Protein AF-A0A9J7AF45-F1 (afdb_monomer_lite)

Structure (mmCIF, N/CA/C/O backbone):
data_AF-A0A9J7AF45-F1
#
_entry.id   AF-A0A9J7AF45-F1
#
loop_
_atom_site.group_PDB
_atom_site.id
_atom_site.type_symbol
_atom_site.label_atom_id
_atom_site.label_alt_id
_atom_site.label_comp_id
_atom_site.label_asym_id
_atom_site.label_entity_id
_atom_site.label_seq_id
_atom_site.pdbx_PDB_ins_code
_atom_site.Cartn_x
_atom_site.Cartn_y
_atom_site.Cartn_z
_atom_site.occupancy
_atom_site.B_iso_or_equiv
_atom_site.auth_seq_id
_atom_site.auth_comp_id
_atom_site.auth_asym_id
_atom_site.auth_atom_id
_atom_site.pdbx_PDB_model_num
ATOM 1 N N . MET A 1 1 ? -16.634 16.670 9.933 1.00 38.62 1 MET A N 1
ATOM 2 C CA . MET A 1 1 ? -15.368 15.992 10.276 1.00 38.62 1 MET A CA 1
ATOM 3 C C . MET A 1 1 ? -14.639 15.781 8.963 1.00 38.62 1 MET A C 1
ATOM 5 O O . MET A 1 1 ? -15.229 15.178 8.078 1.00 38.62 1 MET A O 1
ATOM 9 N N . GLY A 1 2 ? -13.491 16.431 8.765 1.00 45.28 2 GLY A N 1
ATOM 10 C CA . GLY A 1 2 ? -12.746 16.346 7.505 1.00 45.28 2 GLY A CA 1
ATOM 11 C C . GLY A 1 2 ? -12.009 15.016 7.436 1.00 45.28 2 GLY A C 1
ATOM 12 O O . GLY A 1 2 ? -11.351 14.661 8.409 1.00 45.28 2 GLY A O 1
ATOM 13 N N . GLN A 1 3 ? -12.153 14.285 6.331 1.00 43.00 3 GLN A N 1
ATOM 14 C CA . GLN A 1 3 ? -11.341 13.095 6.073 1.00 43.00 3 GLN A CA 1
ATOM 15 C C . GLN A 1 3 ? -9.871 13.517 6.075 1.00 43.00 3 GLN A C 1
ATOM 17 O O . GLN A 1 3 ? -9.491 14.446 5.357 1.00 43.00 3 GLN A O 1
ATOM 22 N N . THR A 1 4 ? -9.061 12.893 6.926 1.00 51.44 4 THR A N 1
ATOM 23 C CA . THR A 1 4 ? -7.613 13.088 6.885 1.00 51.44 4 THR A CA 1
ATOM 24 C C . THR A 1 4 ? -7.053 12.402 5.636 1.00 51.44 4 THR A C 1
ATOM 26 O O . THR A 1 4 ? -7.666 11.497 5.056 1.00 51.44 4 THR A O 1
ATOM 29 N N . ILE A 1 5 ? -5.884 12.846 5.171 1.00 55.50 5 ILE A N 1
ATOM 30 C CA . ILE A 1 5 ? -5.224 12.260 3.993 1.00 55.50 5 ILE A CA 1
ATOM 31 C C . ILE A 1 5 ? -4.911 10.759 4.238 1.00 55.50 5 ILE A C 1
ATOM 33 O O . ILE A 1 5 ? -4.881 9.960 3.301 1.00 55.50 5 ILE A O 1
ATOM 37 N N . ASP A 1 6 ? -4.835 10.343 5.505 1.00 57.94 6 ASP A N 1
ATOM 38 C CA . ASP A 1 6 ? -4.607 8.969 5.965 1.00 57.94 6 ASP A CA 1
ATOM 39 C C . ASP A 1 6 ? -5.705 7.976 5.528 1.00 57.94 6 ASP A C 1
ATOM 41 O O . ASP A 1 6 ? -5.406 6.883 5.040 1.00 57.94 6 ASP A O 1
ATOM 45 N N . GLU A 1 7 ? -6.985 8.358 5.632 1.00 62.28 7 GLU A N 1
ATOM 46 C CA . GLU A 1 7 ? -8.101 7.565 5.086 1.00 62.28 7 GLU A CA 1
ATOM 47 C C . GLU A 1 7 ? -8.116 7.616 3.554 1.00 62.28 7 GLU A C 1
ATOM 49 O O . GLU A 1 7 ? -8.592 6.690 2.890 1.00 62.28 7 GLU A O 1
ATOM 54 N N . THR A 1 8 ? -7.546 8.678 2.980 1.00 79.38 8 THR A N 1
ATOM 55 C CA . THR A 1 8 ? -7.511 8.901 1.534 1.00 79.38 8 THR A CA 1
ATOM 56 C C . THR A 1 8 ? -6.583 7.911 0.829 1.00 79.38 8 THR A C 1
ATOM 58 O O . THR A 1 8 ? -6.968 7.392 -0.216 1.00 79.38 8 THR A O 1
ATOM 61 N N . PHE A 1 9 ? -5.416 7.562 1.395 1.00 89.69 9 PHE A N 1
ATOM 62 C CA . PHE A 1 9 ? -4.552 6.533 0.789 1.00 89.69 9 PHE A CA 1
ATOM 63 C C . PHE A 1 9 ? -5.211 5.149 0.799 1.00 89.69 9 PHE A C 1
ATOM 65 O O . PHE A 1 9 ? -5.187 4.458 -0.217 1.00 89.69 9 PHE A O 1
ATOM 72 N N . ILE A 1 10 ? -5.822 4.738 1.917 1.00 89.88 10 ILE A N 1
ATOM 73 C CA . ILE A 1 10 ? -6.506 3.437 2.004 1.00 89.88 10 ILE A CA 1
ATOM 74 C C . ILE A 1 10 ? -7.698 3.400 1.044 1.00 89.88 10 ILE A C 1
ATOM 76 O O . ILE A 1 10 ? -7.838 2.442 0.288 1.00 89.88 10 ILE A O 1
ATOM 80 N N . SER A 1 11 ? -8.511 4.459 1.016 1.00 89.00 11 SER A N 1
ATOM 81 C CA . SER A 1 11 ? -9.651 4.571 0.095 1.00 89.00 11 SER A CA 1
ATOM 82 C C . SER A 1 11 ? -9.201 4.551 -1.367 1.00 89.00 11 SER A C 1
ATOM 84 O O . SER A 1 11 ? -9.803 3.874 -2.201 1.00 89.00 11 SER A O 1
ATOM 86 N N . TRP A 1 12 ? -8.101 5.242 -1.682 1.00 92.38 12 TRP A N 1
ATOM 87 C CA . TRP A 1 12 ? -7.485 5.188 -3.003 1.00 92.38 12 TRP A CA 1
ATOM 88 C C . TRP A 1 12 ? -7.007 3.777 -3.337 1.00 92.38 12 TRP A C 1
ATOM 90 O O . TRP A 1 12 ? -7.303 3.290 -4.421 1.00 92.38 12 TRP A O 1
ATOM 100 N N . LEU A 1 13 ? -6.314 3.099 -2.418 1.00 91.50 13 LEU A N 1
ATOM 101 C CA . LEU A 1 13 ? -5.797 1.751 -2.640 1.00 91.50 13 LEU A CA 1
ATOM 102 C C . LEU A 1 13 ? -6.942 0.759 -2.878 1.00 91.50 13 LEU A C 1
ATOM 104 O O . LEU A 1 13 ? -6.865 -0.053 -3.796 1.00 91.50 13 LEU A O 1
ATOM 108 N N . GLN A 1 14 ? -8.028 0.864 -2.108 1.00 90.38 14 GLN A N 1
ATOM 109 C CA . GLN A 1 14 ? -9.247 0.079 -2.308 1.00 90.38 14 GLN A CA 1
ATOM 110 C C . GLN A 1 14 ? -9.840 0.309 -3.701 1.00 90.38 14 GLN A C 1
ATOM 112 O O . GLN A 1 14 ? -10.128 -0.655 -4.408 1.00 90.38 14 GLN A O 1
ATOM 117 N N . GLY A 1 15 ? -9.977 1.570 -4.122 1.00 89.56 15 GLY A N 1
ATOM 118 C CA . GLY A 1 15 ? -10.462 1.914 -5.459 1.00 89.56 15 GLY A CA 1
ATOM 119 C C . GLY A 1 15 ? -9.514 1.472 -6.577 1.00 89.56 15 GLY A C 1
ATOM 120 O O . GLY A 1 15 ? -9.966 1.016 -7.623 1.00 89.56 15 GLY A O 1
ATOM 121 N N . ALA A 1 16 ? -8.202 1.567 -6.370 1.00 90.19 16 ALA A N 1
ATOM 122 C CA . ALA A 1 16 ? -7.192 1.169 -7.344 1.00 90.19 16 ALA A CA 1
ATOM 123 C C . ALA A 1 16 ? -7.157 -0.351 -7.545 1.00 90.19 16 ALA A C 1
ATOM 125 O O . ALA A 1 16 ? -6.983 -0.804 -8.672 1.00 90.19 16 ALA A O 1
ATOM 126 N N . VAL A 1 17 ? -7.363 -1.129 -6.480 1.00 88.69 17 VAL A N 1
ATOM 127 C CA . VAL A 1 17 ? -7.511 -2.589 -6.565 1.00 88.69 17 VAL A CA 1
ATOM 128 C C . VAL A 1 17 ? -8.851 -2.964 -7.200 1.00 88.69 17 VAL A C 1
ATOM 130 O O . VAL A 1 17 ? -8.886 -3.833 -8.060 1.00 88.69 17 VAL A O 1
ATOM 133 N N . ALA A 1 18 ? -9.951 -2.299 -6.829 1.00 87.31 18 ALA A N 1
ATOM 134 C CA . ALA A 1 18 ? -11.279 -2.594 -7.375 1.00 87.31 18 ALA A CA 1
ATOM 135 C C . ALA A 1 18 ? -11.414 -2.291 -8.879 1.00 87.31 18 ALA A C 1
ATOM 137 O O . ALA A 1 18 ? -12.236 -2.909 -9.547 1.00 87.31 18 ALA A O 1
ATOM 138 N N . ASN A 1 19 ? -10.623 -1.347 -9.397 1.00 86.06 19 ASN A N 1
ATOM 139 C CA . ASN A 1 19 ? -10.614 -0.951 -10.808 1.00 86.06 19 ASN A CA 1
ATOM 140 C C . ASN A 1 19 ? -9.444 -1.559 -11.609 1.00 86.06 19 ASN A C 1
ATOM 142 O O . ASN A 1 19 ? -9.155 -1.078 -12.701 1.00 86.06 19 ASN A O 1
ATOM 146 N N . ASP A 1 20 ? -8.727 -2.545 -11.057 1.00 83.06 20 ASP A N 1
ATOM 147 C CA . ASP A 1 20 ? -7.555 -3.194 -11.673 1.00 83.06 20 ASP A CA 1
ATOM 148 C C . ASP A 1 20 ? -6.369 -2.260 -12.016 1.00 83.06 20 ASP A C 1
ATOM 150 O O . ASP A 1 20 ? -5.407 -2.674 -12.661 1.00 83.06 20 ASP A O 1
ATOM 154 N N . THR A 1 21 ? -6.365 -1.012 -11.531 1.00 86.62 21 THR A N 1
ATOM 155 C CA . THR A 1 21 ? -5.213 -0.093 -11.628 1.00 86.62 21 THR A CA 1
ATOM 156 C C . THR A 1 21 ? -4.003 -0.629 -10.859 1.00 86.62 21 THR A C 1
ATOM 158 O O . THR A 1 21 ? -2.857 -0.408 -11.247 1.00 86.62 21 THR A O 1
ATOM 161 N N . VAL A 1 22 ? -4.250 -1.321 -9.744 1.00 85.38 22 VAL A N 1
ATOM 162 C CA . VAL A 1 22 ? -3.237 -2.022 -8.952 1.00 85.38 22 VAL A CA 1
ATOM 163 C C . VAL A 1 22 ? -3.636 -3.487 -8.855 1.00 85.38 22 VAL A C 1
ATOM 165 O O . VAL A 1 22 ? -4.491 -3.863 -8.056 1.00 85.38 22 VAL A O 1
ATOM 168 N N . VAL A 1 23 ? -2.978 -4.331 -9.647 1.00 83.19 23 VAL A N 1
ATOM 169 C CA . VAL A 1 23 ? -3.192 -5.781 -9.613 1.00 83.19 23 VAL A CA 1
ATOM 170 C C . VAL A 1 23 ? -2.253 -6.405 -8.588 1.00 83.19 23 VAL A C 1
ATOM 172 O O . VAL A 1 23 ? -1.034 -6.397 -8.753 1.00 83.19 23 VAL A O 1
ATOM 175 N N . ILE A 1 24 ? -2.792 -6.950 -7.502 1.00 83.81 24 ILE A N 1
ATOM 176 C CA . ILE A 1 24 ? -1.974 -7.537 -6.433 1.00 83.81 24 ILE A CA 1
ATOM 177 C C . ILE A 1 24 ? -1.209 -8.754 -6.966 1.00 83.81 24 ILE A C 1
ATOM 179 O O . ILE A 1 24 ? -1.803 -9.702 -7.470 1.00 83.81 24 ILE A O 1
ATOM 183 N N . GLY A 1 25 ? 0.117 -8.748 -6.819 1.00 74.50 25 GLY A N 1
ATOM 184 C CA . GLY A 1 25 ? 0.970 -9.869 -7.220 1.00 74.50 25 GLY A CA 1
ATOM 185 C C . GLY A 1 25 ? 1.351 -9.911 -8.704 1.00 74.50 25 GLY A C 1
ATOM 186 O O . GLY A 1 25 ? 2.146 -10.775 -9.072 1.00 74.50 25 GLY A O 1
ATOM 187 N N . ALA A 1 26 ? 0.867 -8.980 -9.537 1.00 75.38 26 ALA A N 1
ATOM 188 C CA . ALA A 1 26 ? 1.391 -8.823 -10.893 1.00 75.38 26 ALA A CA 1
ATOM 189 C C . ALA A 1 26 ? 2.882 -8.439 -10.864 1.00 75.38 26 ALA A C 1
ATOM 191 O O . ALA A 1 26 ? 3.378 -7.862 -9.893 1.00 75.38 26 ALA A O 1
ATOM 192 N N . HIS A 1 27 ? 3.611 -8.794 -11.923 1.00 69.69 27 HIS A N 1
ATOM 193 C CA . HIS A 1 27 ? 5.071 -8.665 -11.982 1.00 69.69 27 HIS A CA 1
ATOM 194 C C . HIS A 1 27 ? 5.563 -7.222 -11.786 1.00 69.69 27 HIS A C 1
ATOM 196 O O . HIS A 1 27 ? 6.568 -6.983 -11.117 1.00 69.69 27 HIS A O 1
ATOM 202 N N . ASP A 1 28 ? 4.841 -6.272 -12.367 1.00 73.69 28 ASP A N 1
ATOM 203 C CA . ASP A 1 28 ? 5.094 -4.834 -12.354 1.00 73.69 28 ASP A CA 1
ATOM 204 C C . ASP A 1 28 ? 4.316 -4.087 -11.263 1.00 73.69 28 ASP A C 1
ATOM 206 O O . ASP A 1 28 ? 4.523 -2.890 -11.066 1.00 73.69 28 ASP A O 1
ATOM 210 N N . SER A 1 29 ? 3.458 -4.782 -10.516 1.00 81.38 29 SER A N 1
ATOM 211 C CA . SER A 1 29 ? 2.695 -4.173 -9.435 1.00 81.38 29 SER A CA 1
ATOM 212 C C . SER A 1 29 ? 3.592 -3.846 -8.242 1.00 81.38 29 SER A C 1
ATOM 214 O O . SER A 1 29 ? 4.471 -4.641 -7.907 1.00 81.38 29 SER A O 1
ATOM 216 N N . PRO A 1 30 ? 3.376 -2.713 -7.555 1.00 87.31 30 PRO A N 1
ATOM 217 C CA . PRO A 1 30 ? 4.055 -2.405 -6.301 1.00 87.31 30 PRO A CA 1
ATOM 218 C C . PRO A 1 30 ? 3.345 -2.999 -5.077 1.00 87.31 30 PRO A C 1
ATOM 220 O O . PRO A 1 30 ? 3.743 -2.736 -3.943 1.00 87.31 30 PRO A O 1
ATOM 223 N N . VAL A 1 31 ? 2.273 -3.771 -5.275 1.00 88.12 31 VAL A N 1
ATOM 224 C CA . VAL A 1 31 ? 1.503 -4.390 -4.194 1.00 88.12 31 VAL A CA 1
ATOM 225 C C . 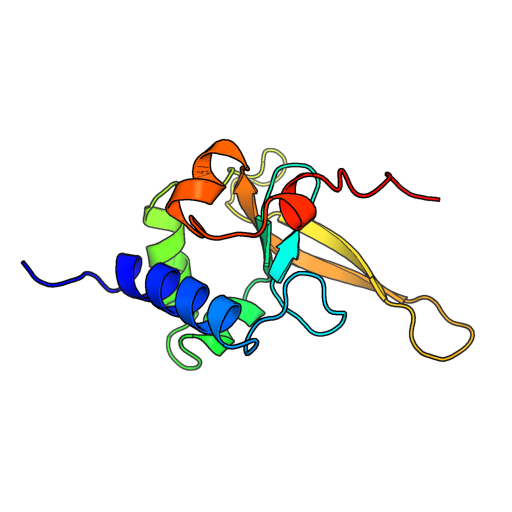VAL A 1 31 ? 1.535 -5.900 -4.352 1.00 88.12 31 VAL A C 1
ATOM 227 O O . VAL A 1 31 ? 1.158 -6.456 -5.383 1.00 88.12 31 VAL A O 1
ATOM 230 N N . HIS A 1 32 ? 1.975 -6.584 -3.303 1.00 85.12 32 HIS A N 1
ATOM 231 C CA . HIS A 1 32 ? 2.189 -8.022 -3.332 1.00 85.12 32 HIS A CA 1
ATOM 232 C C . HIS A 1 32 ? 1.715 -8.662 -2.032 1.00 85.12 32 HIS A C 1
ATOM 234 O O . HIS A 1 32 ? 1.857 -8.083 -0.964 1.00 85.12 32 HIS A O 1
ATOM 240 N N . LEU A 1 33 ? 1.237 -9.900 -2.089 1.00 80.56 33 LEU A N 1
ATOM 241 C CA . LEU A 1 33 ? 1.043 -10.704 -0.881 1.00 80.56 33 LEU A CA 1
ATOM 242 C C . LEU A 1 33 ? 2.364 -11.371 -0.482 1.00 80.56 33 LEU A C 1
ATOM 244 O O . LEU A 1 33 ? 3.176 -11.723 -1.346 1.00 80.56 33 LEU A O 1
ATOM 248 N N . ASP A 1 34 ? 2.615 -11.473 0.818 1.00 71.25 34 ASP A N 1
ATOM 249 C CA . ASP A 1 34 ? 3.801 -12.098 1.409 1.00 71.25 34 ASP A CA 1
ATOM 250 C C . ASP A 1 34 ? 3.447 -12.899 2.671 1.00 71.25 34 ASP A C 1
ATOM 252 O O . ASP A 1 34 ? 2.350 -12.775 3.224 1.00 71.25 34 ASP A O 1
ATOM 256 N N . LYS A 1 35 ? 4.407 -13.688 3.166 1.00 65.69 35 LYS A N 1
ATOM 257 C CA . LYS A 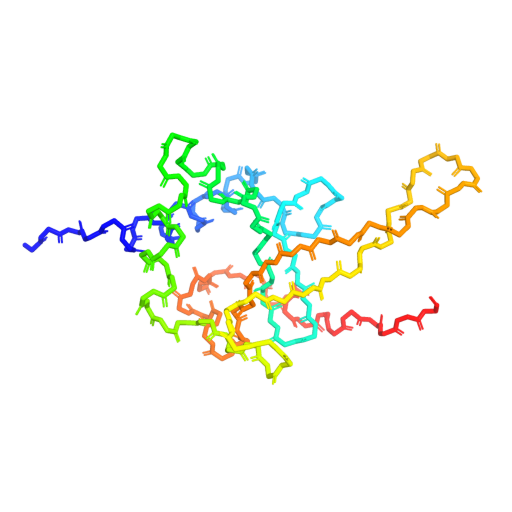1 35 ? 4.331 -14.355 4.469 1.00 65.69 35 LYS A CA 1
ATOM 258 C C . LYS A 1 35 ? 4.236 -13.306 5.570 1.00 65.69 35 LYS A C 1
ATOM 260 O O . LYS A 1 35 ? 5.232 -12.742 6.010 1.00 65.69 35 LYS A O 1
ATOM 265 N N . GLY A 1 36 ? 3.014 -13.045 6.002 1.00 71.38 36 GLY A N 1
ATOM 266 C CA . GLY A 1 36 ? 2.715 -12.073 7.044 1.00 71.38 36 GLY A CA 1
ATOM 267 C C . GLY A 1 36 ? 1.574 -11.148 6.664 1.00 71.38 36 GLY A C 1
ATOM 268 O O . GLY A 1 36 ? 0.837 -10.755 7.561 1.00 71.38 36 GLY A O 1
ATOM 269 N N . GLY A 1 37 ? 1.362 -10.875 5.371 1.00 81.81 37 GLY A N 1
ATOM 270 C CA . GLY A 1 37 ? 0.235 -10.075 4.900 1.00 81.81 37 GLY A CA 1
ATOM 271 C C . GLY A 1 37 ? 0.478 -9.381 3.560 1.00 81.81 37 GLY A C 1
ATOM 272 O O . GLY A 1 37 ? 1.034 -9.966 2.633 1.00 81.81 37 GLY A O 1
ATOM 273 N N . LEU A 1 38 ? 0.029 -8.134 3.438 1.00 87.69 38 LEU A N 1
ATOM 274 C CA . LEU A 1 38 ? 0.141 -7.331 2.223 1.00 87.69 38 LEU A CA 1
ATOM 275 C C . LEU A 1 38 ? 1.402 -6.463 2.268 1.00 87.69 38 LEU A C 1
ATOM 277 O O . LEU A 1 38 ? 1.537 -5.587 3.118 1.00 87.69 38 LEU A O 1
ATOM 281 N N . PHE A 1 39 ? 2.314 -6.691 1.333 1.00 88.12 39 PHE A N 1
ATOM 282 C CA . PHE A 1 39 ? 3.499 -5.878 1.111 1.00 88.12 39 PHE A CA 1
ATOM 283 C C . PHE A 1 39 ? 3.195 -4.721 0.151 1.00 88.12 39 PHE A C 1
ATOM 285 O O . PHE A 1 39 ? 2.720 -4.926 -0.968 1.00 88.12 39 PHE A O 1
ATOM 292 N N . LEU A 1 40 ? 3.530 -3.515 0.593 1.00 90.75 40 LEU A N 1
ATOM 293 C CA . LEU A 1 40 ? 3.436 -2.255 -0.129 1.00 90.75 40 LEU A CA 1
ATOM 294 C C . LEU A 1 40 ? 4.847 -1.763 -0.467 1.00 90.75 40 LEU A C 1
ATOM 296 O O . LEU A 1 40 ? 5.579 -1.326 0.421 1.00 90.75 40 LEU A O 1
ATOM 300 N N . GLU A 1 41 ? 5.246 -1.827 -1.735 1.00 90.19 41 GLU A N 1
ATOM 301 C CA . GLU A 1 41 ? 6.561 -1.361 -2.182 1.00 90.19 41 GLU A CA 1
ATOM 302 C C . GLU A 1 41 ? 6.694 0.159 -2.028 1.00 90.19 41 GLU A C 1
ATOM 304 O O . GLU A 1 41 ? 5.931 0.937 -2.607 1.00 90.19 41 GLU A O 1
ATOM 309 N N . SER A 1 42 ? 7.726 0.586 -1.299 1.00 88.81 42 SER A N 1
ATOM 310 C CA . SER A 1 42 ? 8.096 1.988 -1.152 1.00 88.81 42 SER A CA 1
ATOM 311 C C . SER A 1 42 ? 9.304 2.328 -2.039 1.00 88.81 42 SER A C 1
ATOM 313 O O . SER A 1 42 ? 10.264 1.561 -2.095 1.00 88.81 42 SER A O 1
ATOM 315 N N . PRO A 1 43 ? 9.297 3.480 -2.735 1.00 90.75 43 PRO A N 1
ATOM 316 C CA . PRO A 1 43 ? 8.243 4.498 -2.738 1.00 90.75 43 PRO A CA 1
ATOM 317 C C . PRO A 1 43 ? 7.151 4.247 -3.792 1.00 90.75 43 PRO A C 1
ATOM 319 O O . PRO A 1 43 ? 6.293 5.104 -3.980 1.00 90.75 43 PRO A O 1
ATOM 322 N N . ALA A 1 44 ? 7.202 3.129 -4.525 1.00 91.94 44 ALA A N 1
ATOM 323 C CA . ALA A 1 44 ? 6.437 2.920 -5.755 1.00 91.94 44 ALA A CA 1
ATOM 324 C C . ALA A 1 44 ? 4.918 3.098 -5.578 1.00 91.94 44 ALA A C 1
ATOM 326 O O . ALA A 1 44 ? 4.324 3.910 -6.288 1.00 91.94 44 ALA A O 1
ATOM 327 N N . VAL A 1 45 ? 4.298 2.431 -4.598 1.00 93.06 45 VAL A N 1
ATOM 328 C CA . VAL A 1 45 ? 2.841 2.536 -4.391 1.00 93.06 45 VAL A CA 1
ATOM 329 C C . VAL A 1 45 ? 2.423 3.938 -3.934 1.00 93.06 45 VAL A C 1
ATOM 331 O O . VAL A 1 45 ? 1.415 4.475 -4.388 1.00 93.06 45 VAL A O 1
ATOM 334 N N . PHE A 1 46 ? 3.234 4.586 -3.095 1.00 93.25 46 PHE A N 1
ATOM 335 C CA . PHE A 1 46 ? 2.952 5.936 -2.603 1.00 93.25 46 PHE A CA 1
ATOM 336 C C . PHE A 1 46 ? 3.127 6.988 -3.699 1.00 93.25 46 PHE A C 1
ATOM 338 O O . PHE A 1 46 ? 2.387 7.967 -3.738 1.00 93.25 46 PHE A O 1
ATOM 345 N N . LYS A 1 47 ? 4.061 6.767 -4.633 1.00 94.00 47 LYS A N 1
ATOM 346 C CA . LYS A 1 47 ? 4.203 7.590 -5.838 1.00 94.00 47 LYS A CA 1
ATOM 347 C C . LYS A 1 47 ? 3.036 7.416 -6.803 1.00 94.00 47 LYS A C 1
ATOM 349 O O . LYS A 1 47 ? 2.683 8.392 -7.452 1.00 94.00 47 LYS A O 1
ATOM 354 N N . MET A 1 48 ? 2.433 6.227 -6.895 1.00 93.12 48 MET A N 1
ATOM 355 C CA . MET A 1 48 ? 1.216 6.034 -7.698 1.00 93.12 48 MET A CA 1
ATOM 356 C C . MET A 1 48 ? 0.028 6.825 -7.140 1.00 93.12 48 MET A C 1
ATOM 358 O O . MET A 1 48 ? -0.758 7.360 -7.915 1.00 93.12 48 MET A O 1
ATOM 362 N N . TYR A 1 49 ? -0.083 6.930 -5.815 1.00 92.88 49 TYR A N 1
ATOM 363 C CA . TYR A 1 49 ? -1.118 7.730 -5.160 1.00 92.88 49 TYR A CA 1
ATOM 364 C C . TYR A 1 49 ? -0.845 9.241 -5.248 1.00 92.88 49 TYR A C 1
ATOM 366 O O . TYR A 1 49 ? -1.691 10.011 -5.697 1.00 92.88 49 TYR A O 1
ATOM 374 N N . MET A 1 50 ? 0.345 9.675 -4.824 1.00 91.81 50 MET A N 1
ATOM 375 C CA . MET A 1 50 ? 0.733 11.084 -4.756 1.00 91.81 50 MET A CA 1
ATOM 376 C C . MET A 1 50 ? 2.187 11.278 -5.210 1.00 91.81 50 MET A C 1
ATOM 378 O O . MET A 1 50 ? 3.093 11.340 -4.377 1.00 91.81 50 MET A O 1
ATOM 382 N N . PRO A 1 51 ? 2.447 11.460 -6.519 1.00 91.50 51 PRO A N 1
ATOM 383 C CA . PRO A 1 51 ? 3.807 11.538 -7.059 1.00 91.50 51 PRO A CA 1
ATOM 384 C C . PRO A 1 51 ? 4.686 12.609 -6.396 1.00 91.50 51 PRO A C 1
ATOM 386 O O . PRO A 1 51 ? 5.849 12.358 -6.080 1.00 91.50 51 PRO A O 1
ATOM 389 N N . ASN A 1 52 ? 4.115 13.790 -6.136 1.00 92.88 52 ASN A N 1
ATOM 390 C CA . ASN A 1 52 ? 4.839 14.954 -5.610 1.00 92.88 52 ASN A CA 1
ATOM 391 C C . ASN A 1 52 ? 4.921 14.993 -4.076 1.00 92.88 52 ASN A C 1
ATOM 393 O O . ASN A 1 52 ? 5.672 15.794 -3.529 1.00 92.88 52 ASN A O 1
ATOM 397 N N . ARG A 1 53 ? 4.138 14.160 -3.379 1.00 90.62 53 ARG A N 1
ATOM 398 C CA . ARG A 1 53 ? 4.014 14.151 -1.909 1.00 90.62 53 ARG A CA 1
ATOM 399 C C . ARG A 1 53 ? 4.042 12.733 -1.333 1.00 90.62 53 ARG A C 1
ATOM 401 O O . ARG A 1 53 ? 3.474 12.466 -0.281 1.00 90.62 53 ARG A O 1
ATOM 408 N N . TRP A 1 54 ? 4.714 11.812 -2.022 1.00 92.06 54 TRP A N 1
ATOM 409 C CA . TRP A 1 54 ? 4.723 10.391 -1.662 1.00 92.06 54 TRP A CA 1
ATOM 410 C C . TRP A 1 54 ? 5.299 10.143 -0.260 1.00 92.06 54 TRP A C 1
ATOM 412 O O . TRP A 1 54 ? 4.880 9.203 0.408 1.00 92.06 54 TRP A O 1
ATOM 422 N N . LEU A 1 55 ? 6.242 10.981 0.193 1.00 90.44 55 LEU A N 1
ATOM 423 C CA . LEU A 1 55 ? 6.831 10.869 1.527 1.00 90.44 55 LEU A CA 1
ATOM 424 C C . LEU A 1 55 ? 5.820 11.234 2.622 1.00 90.44 55 LEU A C 1
ATOM 426 O O . LEU A 1 55 ? 5.747 10.526 3.623 1.00 90.44 55 LEU A O 1
ATOM 430 N N . ASP A 1 56 ? 5.018 12.281 2.402 1.00 89.50 56 ASP A N 1
ATOM 431 C CA . ASP A 1 56 ? 3.932 12.671 3.310 1.00 89.50 56 ASP A CA 1
ATOM 432 C C . ASP A 1 56 ? 2.901 11.543 3.395 1.00 89.50 56 ASP A C 1
ATOM 434 O O . ASP A 1 56 ? 2.636 11.043 4.484 1.00 89.50 56 ASP A O 1
ATOM 438 N N . ALA A 1 57 ? 2.428 11.055 2.241 1.00 90.00 57 ALA A N 1
ATOM 439 C CA . ALA A 1 57 ? 1.465 9.956 2.169 1.00 90.00 57 ALA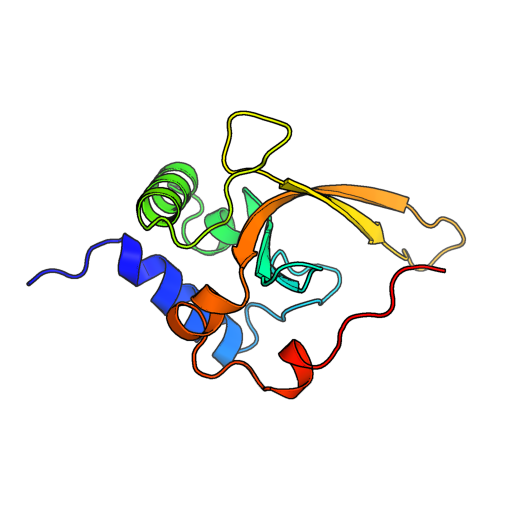 A CA 1
ATOM 440 C C . ALA A 1 57 ? 1.975 8.682 2.866 1.00 90.00 57 ALA A C 1
ATOM 442 O O . ALA A 1 57 ? 1.222 7.964 3.522 1.00 90.00 57 ALA A O 1
ATOM 443 N N . GLN A 1 58 ? 3.274 8.400 2.747 1.00 89.94 58 GLN A N 1
ATOM 444 C CA . GLN A 1 58 ? 3.894 7.284 3.444 1.00 89.94 58 GLN A CA 1
ATOM 445 C C . GLN A 1 58 ? 3.947 7.508 4.959 1.00 89.94 58 GLN A C 1
ATOM 447 O O . GLN A 1 58 ? 3.635 6.591 5.712 1.00 89.94 58 GLN A O 1
ATOM 452 N N . HIS A 1 59 ? 4.363 8.685 5.430 1.00 88.50 59 HIS A N 1
ATOM 453 C CA . HIS A 1 59 ? 4.411 8.982 6.864 1.00 88.50 59 HIS A CA 1
ATOM 454 C C . HIS A 1 59 ? 3.025 8.947 7.507 1.00 88.50 59 HIS A C 1
ATOM 456 O O . HIS A 1 59 ? 2.872 8.378 8.586 1.00 88.50 59 HIS A O 1
ATOM 462 N N . GLU A 1 60 ? 2.029 9.493 6.822 1.00 87.44 60 GLU A N 1
ATOM 463 C CA . GLU A 1 60 ? 0.623 9.447 7.213 1.00 87.44 60 GLU A CA 1
ATOM 464 C C . GLU A 1 60 ? 0.131 8.003 7.328 1.00 87.44 60 GLU A C 1
ATOM 466 O O . GLU A 1 60 ? -0.334 7.595 8.392 1.00 87.44 60 GLU A O 1
ATOM 471 N N . PHE A 1 61 ? 0.360 7.172 6.307 1.00 89.19 61 PHE A N 1
ATOM 472 C CA . PHE A 1 61 ? 0.018 5.751 6.370 1.00 89.19 61 PHE A CA 1
ATOM 473 C C . PHE A 1 61 ? 0.710 5.027 7.538 1.00 89.19 61 PHE A C 1
ATOM 475 O O . PHE A 1 61 ? 0.080 4.264 8.271 1.00 89.19 61 PHE A O 1
ATOM 482 N N . LEU A 1 62 ? 2.002 5.285 7.754 1.00 88.38 62 LEU A N 1
ATOM 483 C CA . LEU A 1 62 ? 2.763 4.697 8.860 1.00 88.38 62 LEU A CA 1
ATOM 484 C C . LEU A 1 62 ? 2.275 5.179 10.235 1.00 88.38 62 LEU A C 1
ATOM 486 O O . LEU A 1 62 ? 2.419 4.458 11.223 1.00 88.38 62 LEU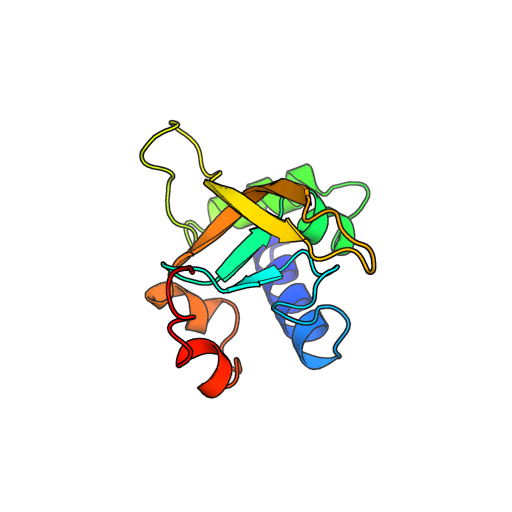 A O 1
ATOM 490 N N . SER A 1 63 ? 1.684 6.370 10.327 1.00 87.88 63 SER A N 1
ATOM 491 C CA . SER A 1 63 ? 1.126 6.885 11.581 1.00 87.88 63 SER A CA 1
ATOM 492 C C . SER A 1 63 ? -0.098 6.091 12.055 1.00 87.88 63 SER A C 1
ATOM 494 O O . SER A 1 63 ? -0.346 6.015 13.258 1.00 87.88 63 SER A O 1
ATOM 496 N N . LEU A 1 64 ? -0.793 5.403 11.137 1.00 85.50 64 LEU A N 1
ATOM 497 C CA . LEU A 1 64 ? -1.959 4.567 11.442 1.00 85.50 64 LEU A CA 1
ATOM 498 C C . LEU A 1 64 ? -1.611 3.305 12.243 1.00 85.50 64 LEU A C 1
ATOM 500 O O . LEU A 1 64 ? -2.501 2.660 12.796 1.00 85.50 64 LEU A O 1
ATOM 504 N N . GLY A 1 65 ? -0.335 2.904 12.277 1.00 86.38 65 GLY A N 1
ATOM 505 C CA . GLY A 1 65 ? 0.103 1.704 12.996 1.00 86.38 65 GLY A CA 1
ATOM 506 C C . GLY A 1 65 ? -0.512 0.404 12.464 1.00 86.38 65 GLY A C 1
ATOM 507 O O . GLY A 1 65 ? -0.567 -0.593 13.183 1.00 86.38 65 GLY A O 1
ATOM 508 N N . LEU A 1 66 ? -0.991 0.411 11.216 1.00 87.25 66 LEU A N 1
ATOM 509 C CA . LEU A 1 66 ? -1.582 -0.760 10.568 1.00 87.25 66 LEU A CA 1
ATOM 510 C C . LEU A 1 66 ? -0.530 -1.734 10.046 1.00 87.25 66 LEU A C 1
ATOM 512 O O . LEU A 1 66 ? -0.884 -2.852 9.692 1.00 87.25 66 LEU A O 1
ATOM 516 N N . HIS A 1 67 ? 0.737 -1.334 9.998 1.00 86.50 67 HIS A N 1
ATOM 517 C CA . HIS A 1 67 ? 1.851 -2.132 9.511 1.00 86.50 67 HIS A CA 1
ATOM 518 C C . HIS A 1 67 ? 2.636 -2.815 10.634 1.00 86.50 67 HIS A C 1
ATOM 520 O O . HIS A 1 67 ? 2.666 -2.377 11.784 1.00 86.50 67 HIS A O 1
ATOM 526 N N . THR A 1 68 ? 3.337 -3.886 10.281 1.00 83.06 68 THR A N 1
ATOM 527 C CA . THR A 1 68 ? 4.318 -4.533 11.151 1.00 83.06 68 THR A CA 1
ATOM 528 C C . THR A 1 68 ? 5.560 -3.650 11.266 1.00 83.06 68 THR A C 1
ATOM 530 O O . THR A 1 68 ? 6.007 -3.063 10.284 1.00 83.06 68 THR A O 1
ATOM 533 N N . ARG A 1 69 ? 6.153 -3.552 12.461 1.00 76.31 69 ARG A N 1
ATOM 534 C CA . ARG A 1 69 ? 7.482 -2.942 12.626 1.00 76.31 69 ARG A CA 1
ATOM 535 C C . ARG A 1 69 ? 8.549 -3.967 12.265 1.00 76.31 69 ARG A C 1
ATOM 537 O O . ARG A 1 69 ? 8.467 -5.105 12.723 1.00 76.31 69 ARG A O 1
ATOM 544 N N . CYS A 1 70 ? 9.540 -3.566 11.475 1.00 68.19 70 CYS A N 1
ATOM 545 C CA . CYS A 1 70 ? 10.627 -4.463 11.114 1.00 68.19 70 CYS A CA 1
ATOM 546 C C . CYS A 1 70 ? 11.442 -4.802 12.378 1.00 68.19 70 CYS A C 1
ATOM 548 O O . CYS A 1 70 ? 11.820 -3.890 13.116 1.00 68.19 70 CYS A O 1
ATOM 550 N N . PRO A 1 71 ? 11.699 -6.089 12.670 1.00 58.78 71 PRO A N 1
ATOM 551 C CA . PRO A 1 71 ? 12.461 -6.473 13.856 1.00 58.78 71 PRO A CA 1
ATOM 552 C C . PRO A 1 71 ? 13.977 -6.273 13.692 1.00 58.78 71 PRO A C 1
ATOM 554 O O . PRO A 1 71 ? 14.683 -6.182 14.692 1.00 58.78 71 PRO A O 1
ATOM 557 N N . VAL A 1 72 ? 14.482 -6.219 12.452 1.00 55.16 72 VAL A N 1
ATOM 558 C CA . VAL A 1 72 ? 15.929 -6.259 12.149 1.00 55.16 72 VAL A CA 1
ATOM 559 C C . VAL A 1 72 ? 16.527 -4.861 11.963 1.00 55.16 72 VAL A C 1
ATOM 561 O O . VAL A 1 72 ? 17.682 -4.624 12.304 1.00 55.16 72 VAL A O 1
ATOM 564 N N . GLU A 1 73 ? 15.725 -3.905 11.508 1.00 49.25 73 GLU A N 1
ATOM 565 C CA . GLU A 1 73 ? 16.088 -2.493 11.431 1.00 49.25 73 GLU A CA 1
ATOM 566 C C . GLU A 1 73 ? 15.066 -1.716 12.253 1.00 49.25 73 GLU A C 1
ATOM 568 O O . GLU A 1 73 ? 13.880 -2.009 12.165 1.00 49.25 73 GLU A O 1
ATOM 573 N N . LYS A 1 74 ? 15.491 -0.744 13.068 1.00 53.09 74 LYS A N 1
ATOM 574 C CA . LYS A 1 74 ? 14.611 0.105 13.900 1.00 53.09 74 LYS A CA 1
ATOM 575 C C . LYS A 1 74 ? 13.706 1.014 13.038 1.00 53.09 74 LYS A C 1
ATOM 577 O O . LYS A 1 74 ? 13.788 2.235 13.126 1.00 53.09 74 LYS A O 1
ATOM 582 N N . GLY A 1 75 ? 12.875 0.439 12.177 1.00 59.72 75 GLY A N 1
ATOM 583 C CA . GLY A 1 75 ? 12.120 1.120 11.137 1.00 59.72 75 GLY A CA 1
ATOM 584 C C . GLY A 1 75 ? 10.905 0.318 10.673 1.00 59.72 75 GLY A C 1
ATOM 585 O O . GLY A 1 75 ? 10.627 -0.789 11.131 1.00 59.72 75 GLY A O 1
ATOM 586 N N . ASN A 1 76 ? 10.143 0.910 9.757 1.00 69.94 76 ASN A N 1
ATOM 587 C CA . ASN A 1 76 ? 8.882 0.348 9.263 1.00 69.94 76 ASN A CA 1
ATOM 588 C C . ASN A 1 76 ? 9.041 -0.439 7.951 1.00 69.94 76 ASN A C 1
ATOM 590 O O . ASN A 1 76 ? 8.051 -0.871 7.360 1.00 69.94 76 ASN A O 1
ATOM 594 N N . PHE A 1 77 ? 10.282 -0.604 7.489 1.00 74.00 77 PHE A N 1
ATOM 595 C CA . PHE A 1 77 ? 10.589 -1.121 6.165 1.00 74.00 77 PHE A CA 1
ATOM 596 C C . PHE A 1 77 ? 11.103 -2.556 6.206 1.00 74.00 77 PHE A C 1
ATOM 598 O O . PHE A 1 77 ? 11.940 -2.914 7.029 1.00 74.00 77 PHE A O 1
ATOM 605 N N . HIS A 1 78 ? 10.594 -3.363 5.286 1.00 75.38 78 HIS A N 1
ATOM 606 C CA . HIS A 1 78 ? 10.936 -4.757 5.073 1.00 75.38 78 HIS A CA 1
ATOM 607 C C . HIS A 1 78 ? 11.598 -4.883 3.705 1.00 75.38 78 HIS A C 1
ATOM 609 O O . HIS A 1 78 ? 11.095 -4.344 2.716 1.00 75.38 78 HIS A O 1
ATOM 615 N N . GLY A 1 79 ? 12.723 -5.592 3.654 1.00 71.50 79 GLY A N 1
ATOM 616 C CA . GLY A 1 79 ? 13.348 -6.015 2.408 1.00 71.50 79 GLY A CA 1
ATOM 617 C C . GLY A 1 79 ? 12.674 -7.275 1.875 1.00 71.50 79 GLY A C 1
ATOM 618 O O . GLY A 1 79 ? 12.479 -8.239 2.615 1.00 71.50 79 GLY A O 1
ATOM 619 N N . ARG A 1 80 ? 12.323 -7.278 0.591 1.00 70.00 80 ARG A N 1
ATOM 620 C CA . ARG A 1 80 ? 11.740 -8.418 -0.113 1.00 70.00 80 ARG A CA 1
ATOM 621 C C . ARG A 1 80 ? 12.534 -8.713 -1.373 1.00 70.00 80 ARG A C 1
ATOM 623 O O . ARG A 1 80 ? 12.665 -7.869 -2.255 1.00 70.00 80 ARG A O 1
ATOM 630 N N . HIS A 1 81 ? 12.997 -9.951 -1.502 1.00 65.56 81 HIS A N 1
ATOM 631 C CA . HIS A 1 81 ? 13.512 -10.455 -2.769 1.00 65.56 81 HIS A CA 1
ATOM 632 C C . HIS A 1 81 ? 12.347 -10.910 -3.649 1.00 65.56 81 HIS A C 1
ATOM 634 O O . HIS A 1 81 ? 11.624 -11.844 -3.305 1.00 65.56 81 HIS A O 1
ATOM 640 N N . LEU A 1 82 ? 12.174 -10.262 -4.796 1.00 60.22 82 LEU A N 1
ATOM 641 C CA . LEU A 1 82 ? 11.331 -10.765 -5.869 1.00 60.22 82 LEU A CA 1
ATOM 642 C C . LEU A 1 82 ? 12.191 -11.498 -6.890 1.00 60.22 82 LEU A C 1
ATOM 644 O O . LEU A 1 82 ? 13.183 -10.965 -7.397 1.00 60.22 82 LEU A O 1
ATOM 648 N N . ASN A 1 83 ? 11.776 -12.718 -7.218 1.00 55.12 83 ASN A N 1
ATOM 649 C CA . ASN A 1 83 ? 12.290 -13.428 -8.377 1.00 55.12 83 ASN A CA 1
ATOM 650 C C . ASN A 1 83 ? 11.571 -12.868 -9.605 1.00 55.12 83 ASN A C 1
ATOM 652 O O . ASN A 1 83 ? 10.424 -13.215 -9.879 1.00 55.12 83 ASN A O 1
ATOM 656 N N . ALA A 1 84 ? 12.229 -11.956 -10.314 1.00 51.31 84 ALA A N 1
ATOM 657 C CA . ALA A 1 84 ? 11.729 -11.456 -11.579 1.00 51.31 84 ALA A CA 1
ATOM 658 C C . ALA A 1 84 ? 12.166 -12.418 -12.691 1.00 51.31 84 ALA A C 1
ATOM 660 O O . ALA A 1 84 ? 13.342 -12.456 -13.064 1.00 51.31 84 ALA A O 1
ATOM 661 N N . THR A 1 85 ? 11.227 -13.191 -13.235 1.00 46.38 85 THR A N 1
ATOM 662 C CA . THR A 1 85 ? 11.450 -13.929 -14.482 1.00 46.38 85 THR A CA 1
ATOM 663 C C . THR A 1 85 ? 11.354 -12.928 -15.629 1.00 46.38 85 THR A C 1
ATOM 665 O O . THR A 1 85 ? 10.262 -12.605 -16.090 1.00 46.38 85 THR A O 1
ATOM 668 N N . LYS A 1 86 ? 12.484 -12.380 -16.086 1.00 46.31 86 LYS A N 1
ATOM 669 C CA . LYS A 1 86 ? 12.499 -11.744 -17.408 1.00 46.31 86 LYS A CA 1
ATOM 670 C C . LYS A 1 86 ? 12.331 -12.853 -18.446 1.00 46.31 86 LYS A C 1
ATOM 672 O O . LYS A 1 86 ? 12.916 -13.919 -18.297 1.00 46.31 86 LYS A O 1
ATOM 677 N N . HIS A 1 87 ? 11.544 -12.618 -19.493 1.00 41.84 87 HIS A N 1
ATOM 678 C CA . HIS A 1 87 ? 11.569 -13.462 -20.689 1.00 41.84 87 HIS A CA 1
ATOM 679 C C . HIS A 1 87 ? 13.017 -13.517 -21.218 1.00 41.84 87 HIS A C 1
ATOM 681 O O . HIS A 1 87 ? 13.507 -12.546 -21.787 1.00 41.84 87 HIS A O 1
ATOM 687 N N . GLY A 1 88 ? 13.716 -14.624 -20.958 1.00 46.44 88 GLY A N 1
ATOM 688 C CA . GLY A 1 88 ? 15.140 -14.809 -21.246 1.00 46.44 88 GLY A CA 1
ATOM 689 C C . GLY A 1 88 ? 15.887 -15.427 -20.061 1.00 46.44 88 GLY A C 1
ATOM 690 O O . GLY A 1 88 ? 15.496 -15.260 -18.915 1.00 46.44 88 GLY A O 1
ATOM 691 N N . THR A 1 89 ? 16.958 -16.164 -20.342 1.00 45.44 89 THR A N 1
ATOM 692 C CA . THR A 1 89 ? 17.662 -17.149 -19.490 1.00 45.44 89 THR A CA 1
ATOM 693 C C . THR A 1 89 ? 18.309 -16.624 -18.188 1.00 45.44 89 THR A C 1
ATOM 695 O O . THR A 1 89 ? 19.180 -17.281 -17.626 1.00 45.44 89 THR A O 1
ATOM 698 N N . LEU A 1 90 ? 17.921 -15.447 -17.688 1.00 42.72 90 LEU A N 1
ATOM 699 C CA . LEU A 1 90 ? 18.480 -14.792 -16.506 1.00 42.72 90 LEU A CA 1
ATOM 700 C C . LEU A 1 90 ? 17.362 -14.384 -15.538 1.00 42.72 90 LEU A C 1
ATOM 702 O O . LEU A 1 90 ? 16.730 -13.337 -15.691 1.00 42.72 90 LEU A O 1
ATOM 706 N N . SER A 1 91 ? 17.155 -15.196 -14.501 1.00 46.94 91 SER A N 1
ATOM 707 C CA . SER A 1 91 ? 16.362 -14.809 -13.331 1.00 46.94 91 SER A CA 1
ATOM 708 C C . SER A 1 91 ? 17.121 -13.738 -12.548 1.00 46.94 91 SER A C 1
ATOM 710 O O . SER A 1 91 ? 18.180 -14.010 -11.981 1.00 46.94 91 SER A O 1
ATOM 712 N N . VAL A 1 92 ? 16.596 -12.513 -12.503 1.00 47.44 92 VAL A N 1
ATOM 713 C CA . VAL A 1 92 ? 17.185 -11.426 -11.708 1.00 47.44 92 VAL A CA 1
ATOM 714 C C . VAL A 1 92 ? 16.490 -11.397 -10.350 1.00 47.44 92 VAL A C 1
ATOM 716 O O . VAL A 1 92 ? 15.268 -11.257 -10.273 1.00 47.44 92 VAL A O 1
ATOM 719 N N . ARG A 1 93 ? 17.263 -11.515 -9.264 1.00 53.03 93 ARG A N 1
ATOM 720 C CA . ARG A 1 93 ? 16.759 -11.252 -7.909 1.00 53.03 93 ARG A CA 1
ATOM 721 C C . ARG A 1 93 ? 16.699 -9.743 -7.709 1.00 53.03 93 ARG A C 1
ATOM 723 O O . ARG A 1 93 ? 17.734 -9.102 -7.560 1.00 53.03 93 ARG A O 1
ATOM 730 N N . VAL A 1 94 ? 15.498 -9.179 -7.704 1.00 58.78 94 VAL A N 1
ATOM 731 C CA . VAL A 1 94 ? 15.285 -7.760 -7.402 1.00 58.78 94 VAL A CA 1
ATOM 732 C C . VAL A 1 94 ? 14.999 -7.634 -5.911 1.00 58.78 94 VAL A C 1
ATOM 734 O O . VAL A 1 94 ? 14.108 -8.306 -5.398 1.00 58.78 94 VAL A O 1
ATOM 737 N N . HIS A 1 95 ? 15.759 -6.800 -5.203 1.00 65.25 95 HIS A N 1
ATOM 738 C CA . HIS A 1 95 ? 15.477 -6.474 -3.808 1.00 65.25 95 HIS A CA 1
ATOM 739 C C . HIS A 1 95 ? 14.599 -5.220 -3.757 1.00 65.25 95 HIS A C 1
ATOM 741 O O . HIS A 1 95 ? 15.041 -4.140 -4.144 1.00 65.25 95 HIS A O 1
ATOM 747 N N . LYS A 1 96 ? 13.353 -5.374 -3.310 1.00 76.19 96 LYS A N 1
ATOM 748 C CA . LYS A 1 96 ? 12.405 -4.283 -3.071 1.00 76.19 96 LYS A CA 1
ATOM 749 C C . LYS A 1 96 ? 12.332 -3.983 -1.580 1.00 76.19 96 LYS A C 1
ATOM 751 O O . LYS A 1 96 ? 12.468 -4.886 -0.762 1.00 76.19 96 LYS A O 1
ATOM 756 N N . VAL A 1 97 ? 12.093 -2.728 -1.225 1.00 84.56 97 VAL A N 1
ATOM 757 C CA . VAL A 1 97 ? 11.892 -2.301 0.164 1.00 84.56 97 VAL A CA 1
ATOM 758 C C . VAL A 1 97 ? 10.478 -1.753 0.295 1.00 84.56 97 VAL A C 1
ATOM 760 O O . VAL A 1 97 ? 9.960 -1.127 -0.626 1.00 84.56 97 VAL A O 1
ATOM 763 N N . GLY A 1 98 ? 9.805 -2.030 1.405 1.00 87.44 98 GLY A N 1
ATOM 764 C CA . GLY A 1 98 ? 8.404 -1.654 1.545 1.00 87.44 98 GLY A CA 1
ATOM 765 C C . GLY A 1 98 ? 7.842 -1.879 2.931 1.00 87.44 98 GLY A C 1
ATOM 766 O O . GLY A 1 98 ? 8.565 -2.197 3.867 1.00 87.44 98 GLY A O 1
ATOM 767 N N . VAL A 1 99 ? 6.540 -1.695 3.067 1.00 89.00 99 VAL A N 1
ATOM 768 C CA . VAL A 1 99 ? 5.818 -1.811 4.334 1.00 89.00 99 VAL A CA 1
ATOM 769 C C . VAL A 1 99 ? 4.939 -3.056 4.289 1.00 89.00 99 VAL A C 1
ATOM 771 O O . VAL A 1 99 ? 4.357 -3.355 3.252 1.00 89.00 99 VAL A O 1
ATOM 774 N N . VAL A 1 100 ? 4.831 -3.790 5.398 1.00 88.00 100 VAL A N 1
ATOM 775 C CA . VAL A 1 100 ? 3.971 -4.981 5.488 1.00 88.00 100 VAL A CA 1
ATOM 776 C C . VAL A 1 100 ? 2.766 -4.668 6.360 1.00 88.00 100 VAL A C 1
ATOM 778 O O . VAL A 1 100 ? 2.926 -4.334 7.530 1.00 88.00 100 VAL A O 1
ATOM 781 N N . ILE A 1 101 ? 1.564 -4.805 5.811 1.00 88.50 101 ILE A N 1
ATOM 782 C CA . ILE A 1 101 ? 0.311 -4.830 6.567 1.00 88.50 101 ILE A CA 1
ATOM 783 C C . ILE A 1 101 ? 0.040 -6.284 6.942 1.00 88.50 101 ILE A C 1
ATOM 785 O O . ILE A 1 101 ? -0.179 -7.091 6.038 1.00 88.50 101 ILE A O 1
ATOM 789 N N . PRO A 1 102 ? 0.031 -6.651 8.230 1.00 86.06 102 PRO A N 1
ATOM 790 C CA . PRO A 1 102 ? -0.223 -8.015 8.626 1.00 86.06 102 PRO A CA 1
ATOM 791 C C . PRO A 1 102 ? -1.672 -8.425 8.335 1.00 86.06 102 PRO A C 1
ATOM 793 O O . PRO A 1 102 ? -2.579 -7.593 8.376 1.00 86.06 102 PRO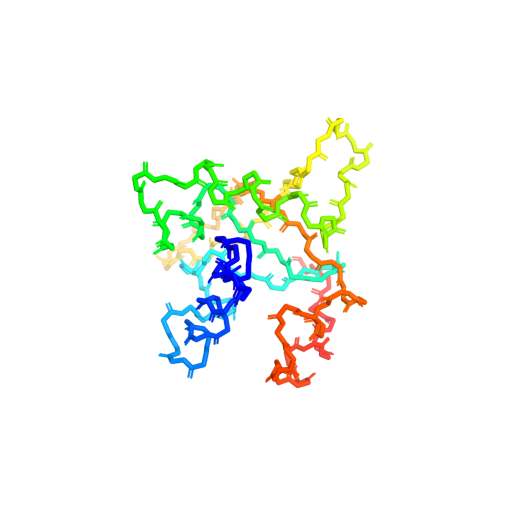 A O 1
ATOM 796 N N . PHE A 1 103 ? -1.916 -9.717 8.099 1.00 83.19 103 PHE A N 1
ATOM 797 C CA . PHE A 1 103 ? -3.249 -10.228 7.734 1.00 83.19 103 PHE A CA 1
ATOM 798 C C . PHE A 1 103 ? -4.372 -9.813 8.696 1.00 83.19 103 PHE A C 1
ATOM 800 O O . PHE A 1 103 ? -5.464 -9.485 8.247 1.00 83.19 103 PHE A O 1
ATOM 807 N N . HIS A 1 104 ? -4.102 -9.741 10.003 1.00 83.12 104 HIS A N 1
ATOM 808 C CA . HIS A 1 104 ? -5.098 -9.319 10.997 1.00 83.12 104 HIS A CA 1
ATOM 809 C C . HIS A 1 104 ? -5.524 -7.842 10.869 1.00 83.12 104 HIS A C 1
ATOM 811 O O . HIS A 1 104 ? -6.542 -7.445 11.426 1.00 83.12 104 HIS A O 1
ATOM 817 N N . ASN A 1 105 ? -4.752 -7.019 10.153 1.00 85.81 105 ASN A N 1
ATOM 818 C CA . ASN A 1 105 ? -5.115 -5.646 9.800 1.00 85.81 105 ASN A CA 1
ATOM 819 C C . ASN A 1 105 ? -5.586 -5.521 8.345 1.00 85.81 105 ASN A C 1
ATOM 821 O O . ASN A 1 105 ? -6.025 -4.444 7.947 1.00 85.81 105 ASN A O 1
ATOM 825 N N . LEU A 1 106 ? -5.518 -6.592 7.550 1.00 84.38 106 LEU A N 1
ATOM 826 C CA . LEU A 1 106 ? -5.821 -6.535 6.125 1.00 84.38 106 LEU A CA 1
ATOM 827 C C . LEU A 1 106 ? -7.291 -6.217 5.864 1.00 84.38 106 LEU A C 1
ATOM 829 O O . LEU A 1 106 ? -7.567 -5.428 4.973 1.00 84.38 106 LEU A O 1
ATOM 833 N N . GLU A 1 107 ? -8.218 -6.724 6.679 1.00 82.69 107 GLU A N 1
ATOM 834 C CA . GLU A 1 107 ? -9.649 -6.396 6.564 1.00 82.69 107 GLU A CA 1
ATOM 835 C C . GLU A 1 107 ? -9.931 -4.893 6.736 1.00 82.69 107 GLU A C 1
ATOM 837 O O . GLU A 1 107 ? -10.874 -4.372 6.149 1.00 82.69 107 GLU A O 1
ATOM 842 N N . LYS A 1 108 ? -9.088 -4.166 7.484 1.00 83.31 108 LYS A N 1
ATOM 843 C CA . LYS A 1 108 ? -9.212 -2.707 7.648 1.00 83.31 108 LYS A CA 1
ATOM 844 C C . LYS A 1 108 ? -8.738 -1.940 6.415 1.00 83.31 108 LYS A C 1
ATOM 846 O O . LYS A 1 108 ? -9.180 -0.821 6.186 1.00 83.31 108 LYS A O 1
ATOM 851 N N . VAL A 1 109 ? -7.818 -2.522 5.644 1.00 85.25 109 VAL A N 1
ATOM 852 C CA . VAL A 1 109 ? -7.216 -1.876 4.469 1.00 85.25 109 VAL A CA 1
ATOM 853 C C . VAL A 1 109 ? -7.921 -2.303 3.185 1.00 85.25 109 VAL A C 1
ATOM 855 O O . VAL A 1 109 ? -8.221 -1.459 2.352 1.00 85.25 109 VAL A O 1
ATOM 858 N N . LEU A 1 110 ? -8.224 -3.590 3.029 1.00 85.81 110 LEU A N 1
ATOM 859 C CA . LEU A 1 110 ? -8.864 -4.196 1.862 1.00 85.81 110 LEU A CA 1
ATOM 860 C C . LEU A 1 110 ? -9.985 -5.157 2.318 1.00 85.81 110 LEU A C 1
ATOM 862 O O . LEU A 1 110 ? -9.808 -6.374 2.260 1.00 85.81 110 LEU A O 1
ATOM 866 N N . PRO A 1 111 ? -11.150 -4.641 2.755 1.00 79.94 111 PRO A N 1
ATOM 867 C CA . PRO A 1 111 ? -12.245 -5.466 3.286 1.00 79.94 111 PRO A CA 1
ATOM 868 C C . PRO A 1 111 ? -12.846 -6.424 2.248 1.00 79.94 111 PRO A C 1
ATOM 870 O O . PRO A 1 111 ? -13.325 -7.498 2.594 1.00 79.94 111 PRO A O 1
ATOM 873 N N . ASN A 1 112 ? -12.791 -6.054 0.967 1.00 76.38 112 ASN A N 1
ATOM 874 C CA . ASN A 1 112 ? -13.341 -6.842 -0.138 1.00 76.38 112 ASN A CA 1
ATOM 875 C C . ASN A 1 112 ? -12.279 -7.686 -0.852 1.00 76.38 112 ASN A C 1
ATOM 877 O O . ASN A 1 112 ? -12.501 -8.112 -1.986 1.00 76.38 112 ASN A O 1
ATOM 881 N N . LEU A 1 113 ? -11.108 -7.895 -0.237 1.00 74.00 113 LEU A N 1
ATOM 882 C CA . LEU A 1 113 ? -10.065 -8.686 -0.870 1.00 74.00 113 LEU A CA 1
ATOM 883 C C . LEU A 1 113 ? -10.571 -10.122 -1.076 1.00 74.00 113 LEU A C 1
ATOM 885 O O . LEU A 1 113 ? -10.962 -10.773 -0.102 1.00 74.00 113 LEU A O 1
ATOM 889 N N . PRO A 1 114 ? -10.566 -10.646 -2.315 1.00 65.06 114 PRO A N 1
ATOM 890 C CA . PRO A 1 114 ? -11.046 -11.991 -2.568 1.00 65.06 114 PRO A CA 1
ATOM 891 C C . PRO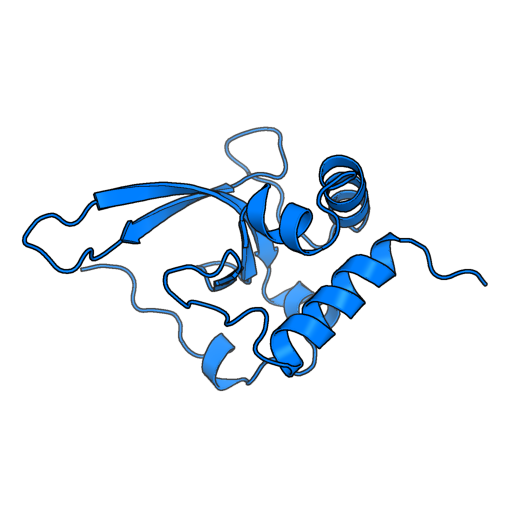 A 1 114 ? -10.335 -13.011 -1.674 1.00 65.06 114 PRO A C 1
ATOM 893 O O . PRO A 1 114 ? -9.108 -13.111 -1.678 1.00 65.06 114 PRO A O 1
ATOM 896 N N . ALA A 1 115 ? -11.103 -13.813 -0.932 1.00 63.44 115 ALA A N 1
ATOM 897 C CA . ALA A 1 115 ? -10.556 -14.774 0.030 1.00 63.44 115 ALA A CA 1
ATOM 898 C C . ALA A 1 115 ? -9.574 -15.779 -0.603 1.00 63.44 115 ALA A C 1
ATOM 900 O O . ALA A 1 115 ? -8.701 -16.303 0.083 1.00 63.44 115 ALA A O 1
ATOM 901 N N . HIS A 1 116 ? -9.681 -16.034 -1.911 1.00 59.16 116 HIS A N 1
ATOM 902 C CA . HIS A 1 116 ? -8.748 -16.892 -2.645 1.00 59.16 116 HIS A CA 1
ATOM 903 C C . HIS A 1 116 ? -7.343 -16.279 -2.791 1.00 59.16 116 HIS A C 1
ATOM 905 O O . HIS A 1 116 ? -6.376 -17.026 -2.901 1.00 59.16 116 HIS A O 1
ATOM 911 N N . LEU A 1 117 ? -7.209 -14.948 -2.744 1.00 59.22 117 LEU A N 1
ATOM 912 C CA . LEU A 1 117 ? -5.908 -14.276 -2.708 1.00 59.22 117 LEU A CA 1
ATOM 913 C C . LEU A 1 117 ? -5.259 -14.420 -1.326 1.00 59.22 117 LEU A C 1
ATOM 915 O O . LEU A 1 117 ? -4.059 -14.637 -1.239 1.00 59.22 117 LEU A O 1
ATOM 919 N N . VAL A 1 118 ? -6.053 -14.391 -0.250 1.00 57.97 118 VAL A N 1
ATOM 920 C CA . VAL A 1 118 ? -5.579 -14.573 1.138 1.00 57.97 118 VAL A CA 1
ATOM 921 C C . VAL A 1 118 ? -5.257 -16.041 1.456 1.00 57.97 118 VAL A C 1
ATOM 923 O O . VAL A 1 118 ? -4.384 -16.319 2.271 1.00 57.97 118 VAL A O 1
ATOM 926 N N . ARG A 1 119 ? -5.947 -16.992 0.810 1.00 46.72 119 ARG A N 1
ATOM 927 C CA . ARG A 1 119 ? -5.810 -18.443 1.052 1.00 46.72 119 ARG A CA 1
ATOM 928 C C . ARG A 1 119 ? -4.650 -19.113 0.332 1.00 46.72 119 ARG A C 1
ATOM 930 O O . ARG A 1 119 ? -4.327 -20.251 0.658 1.00 46.72 119 ARG A O 1
ATOM 937 N N . ASN A 1 120 ? -4.007 -18.425 -0.601 1.00 43.31 120 ASN A N 1
ATOM 938 C CA . ASN A 1 120 ? -2.724 -18.876 -1.098 1.00 43.31 120 ASN A CA 1
ATOM 939 C C . ASN A 1 120 ? -1.667 -18.424 -0.092 1.00 43.31 120 ASN A C 1
ATOM 941 O O . ASN A 1 120 ? -1.037 -17.380 -0.257 1.00 43.31 120 ASN A O 1
ATOM 945 N N . GLU A 1 121 ? -1.455 -19.239 0.945 1.00 41.22 121 GLU A N 1
ATOM 946 C CA . GLU A 1 121 ? -0.103 -19.446 1.456 1.00 41.22 121 GLU A CA 1
ATOM 947 C C . GLU A 1 121 ? 0.747 -19.781 0.231 1.00 41.22 121 GLU A C 1
ATOM 949 O O . GLU A 1 121 ? 0.789 -20.927 -0.211 1.00 41.22 121 GLU A O 1
ATOM 954 N N . VAL A 1 122 ? 1.306 -18.755 -0.419 1.00 38.50 122 VAL A N 1
ATOM 955 C CA . VAL A 1 122 ? 2.147 -18.946 -1.593 1.00 38.50 122 VAL A CA 1
ATOM 956 C C . VAL A 1 122 ? 3.221 -19.928 -1.141 1.00 38.50 122 VAL A C 1
ATOM 958 O O . VAL A 1 122 ? 3.927 -19.612 -0.171 1.00 38.50 122 VAL A O 1
ATOM 961 N N . PRO A 1 123 ? 3.311 -21.122 -1.762 1.00 33.66 123 PRO A N 1
ATOM 962 C CA . PRO A 1 123 ? 4.281 -22.120 -1.368 1.00 33.66 123 PRO A CA 1
ATOM 963 C C . PRO A 1 123 ? 5.642 -21.452 -1.270 1.00 33.66 123 PRO A C 1
ATOM 965 O O . PRO A 1 123 ? 6.087 -20.755 -2.188 1.00 33.66 123 PRO A O 1
ATOM 968 N N . GLN A 1 124 ? 6.258 -21.602 -0.100 1.00 37.78 124 GLN A N 1
ATOM 969 C CA . GLN A 1 124 ? 7.631 -21.187 0.102 1.00 37.78 124 GLN A CA 1
ATOM 970 C C . GLN A 1 124 ? 8.463 -21.891 -0.970 1.00 37.78 124 GLN A C 1
ATOM 972 O O . GLN A 1 124 ? 8.405 -23.109 -1.033 1.00 37.78 124 GLN A O 1
ATOM 977 N N . TRP A 1 125 ? 9.157 -21.113 -1.797 1.00 36.62 125 TRP A N 1
ATOM 978 C CA . TRP A 1 125 ? 10.351 -21.469 -2.569 1.00 36.62 125 TRP A CA 1
ATOM 979 C C . TRP A 1 125 ? 10.526 -22.938 -3.004 1.00 36.62 125 TRP A C 1
ATOM 981 O O . TRP A 1 125 ? 10.743 -23.829 -2.185 1.00 36.62 125 TRP A O 1
ATOM 991 N N . ALA A 1 126 ? 10.636 -23.139 -4.316 1.00 29.84 126 ALA A N 1
ATOM 992 C CA . ALA A 1 126 ? 11.792 -23.877 -4.821 1.00 29.84 126 ALA A CA 1
ATOM 993 C C . ALA A 1 126 ? 12.921 -22.869 -5.083 1.00 29.84 126 ALA A C 1
ATOM 995 O O . ALA A 1 126 ? 12.598 -21.747 -5.550 1.00 29.84 126 ALA A O 1
#

Sequence (126 aa):
MGQTIDETFISWLQGAVANDTVVIGAHDSPVHLDKGGLFLESPAVFKMYMPNRWLDAQHEFLSLGLHTRCPVEKGNFHGRHLNATKHGTLSVRVHKVGVVIPFHNLEKVLPNLPAHLVRNEVPQWA

pLDDT: mean 73.81, std 17.76, range [29.84, 94.0]

Foldseek 3Di:
DDDDCLVVLLVVVQVCCVVVVAPECPLPHQWYADDFGIWGFPPVSLCVSPVVCSVVNVVSNVVVVQWDQDPPDRGQKDWDFDQRDDPDDDGDTDITITGGRGPVSVCVRHVPPPVVRVPPPPPPDD

Secondary structure (DSSP, 8-state):
-PPPHHHHHHHHHHHHHHTTSS-TT-TT-SEEEETTEEEEETTHHHHHH-TTSHHHHHHHHHHTT-SPPPSSSSSS-EEEEEEEE-SSS-EEEEEEEEEEEEHHHHHHH-TT--HHHHS--PPP--

Radius of gyration: 14.75 Å; chains: 1; bounding box: 34×40×35 Å